Protein AF-A0A6V7KGM6-F1 (afdb_monomer)

Solvent-accessible surface area (backbone atoms only — not comparable to full-atom values): 3551 Å² total; per-residue (Å²): 133,84,80,74,94,67,57,72,63,57,58,47,40,52,70,69,45,43,68,68,48,42,74,67,74,72,45,56,72,76,48,69,94,60,100,65,75,48,66,58,83,82,86,56,99,66,80,72,75,72,133

Radius of gyration: 16.39 Å; Cα contacts (8 Å, |Δi|>4): 22; chains: 1; bounding box: 47×13×36 Å

Structure (mmCIF, N/CA/C/O backbone):
data_AF-A0A6V7KGM6-F1
#
_entry.id   AF-A0A6V7KGM6-F1
#
loop_
_atom_site.group_PDB
_atom_site.id
_atom_site.type_symbol
_atom_site.label_atom_id
_atom_site.label_alt_id
_atom_site.label_comp_id
_atom_site.label_asym_id
_atom_site.label_entity_id
_atom_site.labe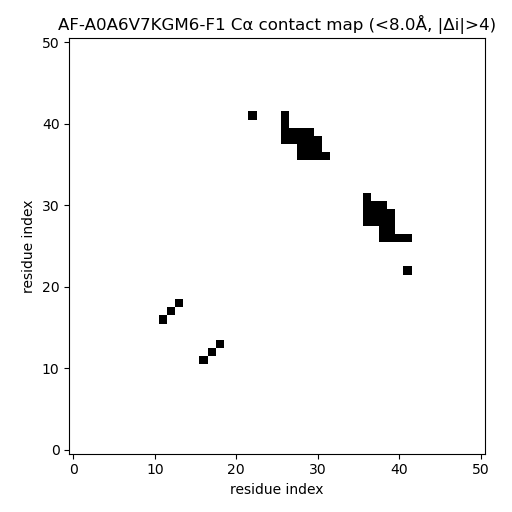l_seq_id
_atom_site.pdbx_PDB_ins_code
_atom_site.Cartn_x
_atom_site.Cartn_y
_atom_site.Cartn_z
_atom_site.occupancy
_atom_site.B_iso_or_equiv
_atom_site.auth_seq_id
_atom_site.auth_comp_id
_atom_site.auth_asym_id
_atom_site.auth_atom_id
_atom_site.pdbx_PDB_model_num
ATOM 1 N N . GLY A 1 1 ? -35.423 3.682 15.297 1.00 58.16 1 GLY A N 1
ATOM 2 C CA . GLY A 1 1 ? -34.049 3.732 15.830 1.00 58.16 1 GLY A CA 1
ATOM 3 C C . GLY A 1 1 ? -33.131 4.149 14.708 1.00 58.16 1 GLY A C 1
ATOM 4 O O . GLY A 1 1 ? -33.323 3.657 13.604 1.00 58.16 1 GLY A O 1
ATOM 5 N N . TYR A 1 2 ? -32.221 5.091 14.947 1.00 63.06 2 TYR A N 1
ATOM 6 C CA . TYR A 1 2 ? -31.279 5.543 13.922 1.00 63.06 2 TYR A CA 1
ATOM 7 C C . TYR A 1 2 ? -30.219 4.461 13.665 1.00 63.06 2 TYR A C 1
ATOM 9 O O . TYR A 1 2 ? -29.734 3.875 14.635 1.00 63.06 2 TYR A O 1
ATOM 17 N N . PRO A 1 3 ? -29.872 4.173 12.399 1.00 73.00 3 PRO A N 1
ATOM 18 C CA . PRO A 1 3 ? -28.768 3.275 12.088 1.00 73.00 3 PRO A CA 1
ATOM 19 C C . PRO A 1 3 ? -27.457 3.857 12.628 1.00 73.00 3 PRO A C 1
ATOM 21 O O . PRO A 1 3 ? -27.283 5.075 12.709 1.00 73.00 3 PRO A O 1
ATOM 24 N N . THR A 1 4 ? -26.540 2.982 13.031 1.00 70.56 4 THR A N 1
ATOM 25 C CA . THR A 1 4 ? -25.221 3.391 13.509 1.00 70.56 4 THR A CA 1
ATOM 26 C C . THR A 1 4 ? -24.452 4.059 12.371 1.00 70.56 4 THR A C 1
ATOM 28 O O . THR A 1 4 ? -24.355 3.507 11.281 1.00 70.56 4 THR A O 1
ATOM 31 N N . LEU A 1 5 ? -23.891 5.245 12.631 1.00 74.31 5 LEU A N 1
ATOM 32 C CA . LEU A 1 5 ? -23.081 6.013 11.670 1.00 74.31 5 LEU A CA 1
ATOM 33 C C . LEU A 1 5 ? -21.813 5.279 11.212 1.00 74.31 5 LEU A C 1
ATOM 35 O O . LEU A 1 5 ? -21.269 5.607 10.164 1.00 74.31 5 LEU A O 1
ATOM 39 N N . TYR A 1 6 ? -21.348 4.314 12.004 1.00 70.44 6 TYR A N 1
ATOM 40 C CA . TYR A 1 6 ? -20.162 3.521 11.723 1.00 70.44 6 TYR A CA 1
ATOM 41 C C . TYR A 1 6 ? -20.558 2.086 11.427 1.00 70.44 6 TYR A C 1
ATOM 43 O O . TYR A 1 6 ? -21.289 1.464 12.206 1.00 70.44 6 TYR A O 1
ATOM 51 N N . ASP A 1 7 ? -20.040 1.567 10.319 1.00 79.44 7 ASP A N 1
ATOM 52 C CA . ASP A 1 7 ? -20.162 0.160 9.991 1.00 79.44 7 ASP A CA 1
ATOM 53 C C . ASP A 1 7 ? -19.092 -0.624 10.783 1.00 79.44 7 ASP A C 1
ATOM 55 O O . ASP A 1 7 ? -17.886 -0.382 10.624 1.00 79.44 7 ASP A O 1
ATOM 59 N N . PRO A 1 8 ? -19.481 -1.559 11.670 1.00 78.00 8 PRO A N 1
ATOM 60 C CA . PRO A 1 8 ? -18.519 -2.399 12.381 1.00 78.00 8 PRO A CA 1
ATOM 61 C C . PRO A 1 8 ? -17.621 -3.201 11.425 1.00 78.00 8 PRO A C 1
ATOM 63 O O . PRO A 1 8 ? -16.476 -3.506 11.778 1.00 78.00 8 PRO A O 1
ATOM 66 N N . PHE A 1 9 ? -18.088 -3.491 10.205 1.00 82.50 9 PHE A N 1
ATOM 67 C CA . PHE A 1 9 ? -17.283 -4.134 9.170 1.00 82.50 9 PHE A CA 1
ATOM 68 C C . PHE A 1 9 ? -16.118 -3.253 8.712 1.00 82.50 9 PHE A C 1
ATOM 70 O O . PHE A 1 9 ? -15.008 -3.748 8.526 1.00 82.50 9 PHE A O 1
ATOM 77 N N . GLU A 1 10 ? -16.329 -1.945 8.591 1.00 80.88 10 GLU A N 1
ATOM 78 C CA . GLU A 1 10 ? -15.308 -0.999 8.141 1.00 80.88 10 GLU A CA 1
ATOM 79 C C . GLU A 1 10 ? -14.131 -0.950 9.126 1.00 80.88 10 GLU A C 1
ATOM 81 O O . GLU A 1 10 ? -12.962 -1.035 8.742 1.00 80.88 10 GLU A O 1
ATOM 86 N N . THR A 1 11 ? -14.435 -0.940 10.427 1.00 80.38 11 THR A N 1
ATOM 87 C CA . THR A 1 11 ? -13.415 -0.976 11.485 1.00 80.38 11 THR A CA 1
ATOM 88 C C . THR A 1 11 ? -12.632 -2.293 11.478 1.00 80.38 11 THR A C 1
ATOM 90 O O . THR A 1 11 ? -11.408 -2.287 11.643 1.00 80.38 11 THR A O 1
ATOM 93 N N . PHE A 1 12 ? -13.312 -3.424 11.263 1.00 83.12 12 PHE A N 1
ATOM 94 C CA . PHE A 1 12 ? -12.668 -4.732 11.128 1.00 83.12 12 PHE A CA 1
ATOM 95 C C . PHE A 1 12 ? -11.756 -4.783 9.894 1.00 83.12 12 PHE A C 1
ATOM 97 O O . PHE A 1 12 ? -10.576 -5.134 9.995 1.00 83.12 12 PHE A O 1
ATOM 104 N N . TYR A 1 13 ? -12.274 -4.375 8.736 1.00 81.38 13 TYR A N 1
ATOM 105 C CA . TYR A 1 13 ? -11.549 -4.398 7.474 1.00 81.38 13 TYR A CA 1
ATOM 106 C C . TYR A 1 13 ? -10.297 -3.517 7.534 1.00 81.38 13 TYR A C 1
ATOM 108 O O . TYR A 1 13 ? -9.204 -3.976 7.198 1.00 81.38 13 TYR A O 1
ATOM 116 N N . LEU A 1 14 ? -10.408 -2.291 8.052 1.00 80.62 14 LEU A N 1
ATOM 117 C CA . LEU A 1 14 ? -9.274 -1.372 8.165 1.00 80.62 14 LEU A CA 1
ATOM 118 C C . LEU A 1 14 ? -8.185 -1.882 9.123 1.00 80.62 14 LEU A C 1
ATOM 120 O O . LEU A 1 14 ? 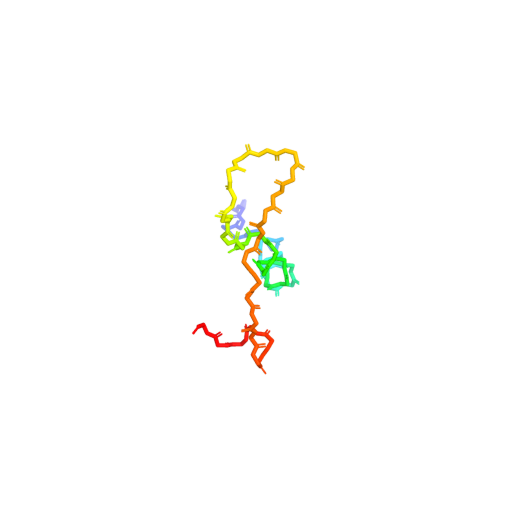-6.994 -1.799 8.811 1.00 80.62 14 LEU A O 1
ATOM 124 N N . ARG A 1 15 ? -8.569 -2.436 10.281 1.00 78.69 15 ARG A N 1
ATOM 125 C CA . ARG A 1 15 ? -7.608 -2.880 11.307 1.00 78.69 15 ARG A CA 1
ATOM 126 C C . ARG A 1 15 ? -6.911 -4.189 10.957 1.00 78.69 15 ARG A C 1
ATOM 128 O O . ARG A 1 15 ? -5.716 -4.321 11.220 1.00 78.69 15 ARG A O 1
ATOM 135 N N . TYR A 1 16 ? -7.636 -5.151 10.389 1.00 80.62 16 TYR A N 1
ATOM 136 C CA . TYR A 1 16 ? -7.121 -6.509 10.207 1.00 80.62 16 TYR A CA 1
ATOM 137 C C . TYR A 1 16 ? -6.720 -6.822 8.764 1.00 80.62 16 TYR A C 1
ATOM 139 O O . TYR A 1 16 ? -5.764 -7.573 8.561 1.00 80.62 16 TYR A O 1
ATOM 147 N N . VAL A 1 17 ? -7.392 -6.241 7.769 1.00 81.38 17 VAL A N 1
ATOM 148 C CA . VAL A 1 17 ? -7.165 -6.568 6.352 1.00 81.38 17 VAL A CA 1
ATOM 149 C C . VAL A 1 17 ? -6.345 -5.480 5.672 1.00 81.38 17 VAL A C 1
ATOM 151 O O . VAL A 1 17 ? -5.259 -5.752 5.161 1.00 81.38 17 VAL A O 1
ATOM 154 N N . TYR A 1 18 ? -6.804 -4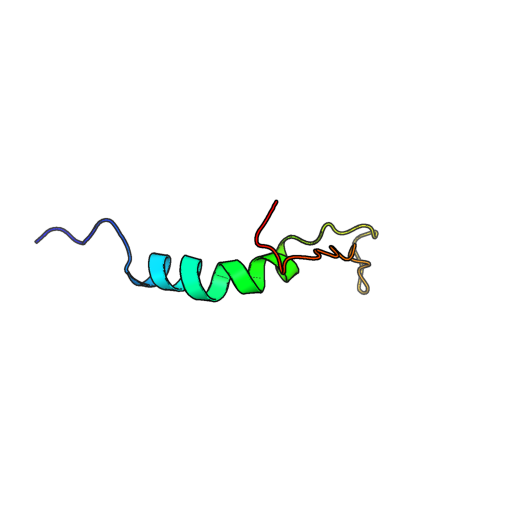.231 5.734 1.00 81.31 18 TYR A N 1
ATOM 155 C CA . TYR A 1 18 ? -6.206 -3.125 4.992 1.00 81.31 18 TYR A CA 1
ATOM 156 C C . TYR A 1 18 ? -4.731 -2.919 5.335 1.00 81.31 18 TYR A C 1
ATOM 158 O O . TYR A 1 18 ? -3.917 -2.798 4.429 1.00 81.31 18 TYR A O 1
ATOM 166 N N . ARG A 1 19 ? -4.339 -2.973 6.617 1.00 75.81 19 ARG A N 1
ATOM 167 C CA . ARG A 1 19 ? -2.928 -2.805 7.013 1.00 75.81 19 ARG A CA 1
ATOM 168 C C . ARG A 1 19 ? -1.990 -3.841 6.379 1.00 75.81 19 ARG A C 1
ATOM 170 O O . ARG A 1 19 ? -0.866 -3.490 6.052 1.00 75.81 19 ARG A O 1
ATOM 177 N N . ARG A 1 20 ? -2.452 -5.081 6.176 1.00 75.31 20 ARG A N 1
ATOM 178 C CA . ARG A 1 20 ? -1.662 -6.159 5.550 1.00 75.31 20 ARG A CA 1
ATOM 179 C C . ARG A 1 20 ? -1.618 -6.033 4.032 1.00 75.31 20 ARG A C 1
ATOM 181 O O . ARG A 1 20 ? -0.596 -6.293 3.413 1.00 75.31 20 ARG A O 1
ATOM 188 N N . VAL A 1 21 ? -2.743 -5.653 3.435 1.00 79.62 21 VAL A N 1
ATOM 189 C CA . VAL A 1 21 ? -2.901 -5.638 1.976 1.00 79.62 21 VAL A CA 1
ATOM 190 C C . VAL A 1 21 ? -2.406 -4.319 1.358 1.00 79.62 21 VAL A C 1
ATOM 192 O O . VAL A 1 21 ? -2.021 -4.280 0.189 1.00 79.62 21 VAL A O 1
ATOM 195 N N . ARG A 1 22 ? -2.321 -3.244 2.154 1.00 77.75 22 ARG A N 1
ATOM 196 C CA . ARG A 1 22 ? -1.801 -1.929 1.750 1.00 77.75 22 ARG A CA 1
ATOM 197 C C . ARG A 1 22 ? -0.419 -2.010 1.101 1.00 77.75 22 ARG A C 1
ATOM 199 O O . ARG A 1 22 ? -0.182 -1.304 0.125 1.00 77.75 22 ARG A O 1
ATOM 206 N N . ASP A 1 23 ? 0.473 -2.857 1.609 1.00 72.31 23 ASP A N 1
ATOM 207 C CA . ASP A 1 23 ? 1.826 -2.993 1.058 1.00 72.31 23 ASP A CA 1
ATOM 208 C C . ASP A 1 23 ? 1.841 -3.599 -0.352 1.00 72.31 23 ASP A C 1
ATOM 210 O O . ASP A 1 23 ? 2.828 -3.436 -1.062 1.00 72.31 23 ASP A O 1
ATOM 214 N N . CYS A 1 24 ? 0.773 -4.274 -0.786 1.00 71.25 24 CYS A N 1
ATOM 215 C CA . CYS A 1 24 ? 0.630 -4.782 -2.152 1.00 71.25 24 CYS A CA 1
ATOM 216 C C . CYS A 1 24 ? -0.056 -3.763 -3.068 1.00 71.25 24 CYS A C 1
ATOM 218 O O . CYS A 1 24 ? 0.406 -3.546 -4.185 1.00 71.25 24 CYS A O 1
ATOM 220 N N . PHE A 1 25 ? -1.129 -3.115 -2.602 1.00 71.75 25 PHE A N 1
ATOM 221 C CA . PHE A 1 25 ? -1.911 -2.197 -3.440 1.00 71.75 25 PHE A CA 1
ATOM 222 C C . PHE A 1 25 ? -1.290 -0.809 -3.613 1.00 71.75 25 PHE A C 1
ATOM 224 O O . PHE A 1 25 ? -1.521 -0.177 -4.638 1.00 71.75 25 PHE A O 1
ATOM 231 N N . ASN A 1 26 ? -0.463 -0.348 -2.671 1.00 73.94 26 ASN A N 1
ATOM 232 C CA . ASN A 1 26 ? 0.154 0.981 -2.749 1.00 73.94 26 ASN A CA 1
ATOM 233 C C . ASN A 1 26 ? 1.579 0.956 -3.323 1.00 73.94 26 ASN A C 1
ATOM 235 O O . ASN A 1 26 ? 2.345 1.897 -3.107 1.00 73.94 26 ASN A O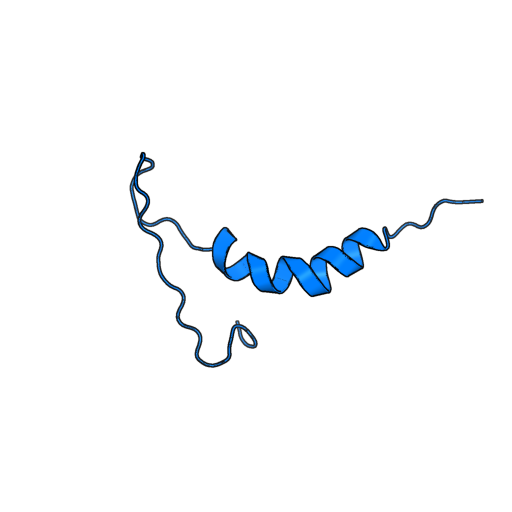 1
ATOM 239 N N . ARG A 1 27 ? 1.968 -0.112 -4.031 1.00 79.06 27 ARG A N 1
ATOM 240 C CA . ARG A 1 27 ? 3.271 -0.159 -4.705 1.00 79.06 27 ARG A CA 1
ATOM 241 C C . ARG A 1 27 ? 3.225 0.734 -5.945 1.00 79.06 27 ARG A C 1
ATOM 243 O O . ARG A 1 27 ? 2.365 0.517 -6.798 1.00 79.06 27 ARG A O 1
ATOM 250 N N . PRO A 1 28 ? 4.125 1.723 -6.079 1.00 79.31 28 PRO A N 1
ATOM 251 C CA . PRO A 1 28 ? 4.156 2.544 -7.275 1.00 79.31 28 PRO A CA 1
ATOM 252 C C . PRO A 1 28 ? 4.580 1.684 -8.469 1.00 79.31 28 PRO A C 1
ATOM 254 O O . PRO A 1 28 ? 5.557 0.930 -8.404 1.00 79.31 28 PRO A O 1
ATOM 257 N N . ILE A 1 29 ? 3.821 1.810 -9.555 1.00 82.25 29 ILE A N 1
ATOM 258 C CA . ILE A 1 29 ? 4.138 1.188 -10.838 1.00 82.25 29 ILE A CA 1
ATOM 259 C C . ILE A 1 29 ? 5.245 2.020 -11.481 1.00 82.25 29 ILE A C 1
ATOM 261 O O . ILE A 1 29 ? 5.117 3.237 -11.612 1.00 82.25 29 ILE A O 1
ATOM 265 N N . CYS A 1 30 ? 6.337 1.365 -11.865 1.00 80.12 30 CYS A N 1
ATOM 266 C CA . CYS A 1 30 ? 7.463 2.018 -12.534 1.00 80.12 30 CYS A CA 1
ATOM 267 C C . CYS A 1 30 ? 7.577 1.636 -14.017 1.00 80.12 30 CYS A C 1
ATOM 269 O O . CYS A 1 30 ? 8.425 2.182 -14.718 1.00 80.12 30 CYS A O 1
ATOM 271 N N . SER A 1 31 ? 6.738 0.719 -14.504 1.00 80.06 31 SER A N 1
ATOM 272 C CA . SER A 1 31 ? 6.664 0.339 -15.915 1.00 80.06 31 SER A CA 1
ATOM 273 C C . SER A 1 31 ? 5.605 1.120 -16.688 1.00 80.06 31 SER A C 1
ATOM 275 O O . SER A 1 31 ? 4.659 1.674 -16.131 1.00 80.06 31 SER A O 1
ATOM 277 N N . VAL A 1 32 ? 5.718 1.055 -18.013 1.00 81.75 32 VAL A N 1
ATOM 278 C CA . VAL A 1 32 ? 4.619 1.360 -18.935 1.00 81.75 32 VAL A CA 1
ATOM 279 C C . VAL A 1 32 ? 3.457 0.385 -18.661 1.00 81.75 32 VAL A C 1
ATOM 281 O O . VAL A 1 32 ? 3.717 -0.786 -18.364 1.00 81.75 32 VAL A O 1
ATOM 284 N N . PRO A 1 33 ? 2.187 0.823 -18.720 1.00 77.25 33 PRO A N 1
ATOM 285 C CA . PRO A 1 33 ? 1.042 -0.074 -18.570 1.00 77.25 33 PRO A CA 1
ATOM 286 C C . PRO A 1 33 ? 1.067 -1.176 -19.641 1.00 77.25 33 PRO A C 1
ATOM 288 O O . PRO A 1 33 ? 1.112 -0.890 -20.836 1.00 77.25 33 PRO A O 1
ATOM 291 N N . GLY A 1 34 ? 1.045 -2.440 -19.212 1.00 80.81 34 GLY A N 1
ATOM 292 C CA . GLY A 1 34 ? 1.133 -3.608 -20.089 1.00 80.81 34 GLY A CA 1
ATOM 293 C C . GLY A 1 34 ? 0.830 -4.916 -19.356 1.00 80.81 34 GLY A C 1
ATOM 294 O O . GLY A 1 34 ? 0.528 -4.912 -18.164 1.00 80.81 34 GLY A O 1
ATOM 295 N N . ALA A 1 35 ? 0.919 -6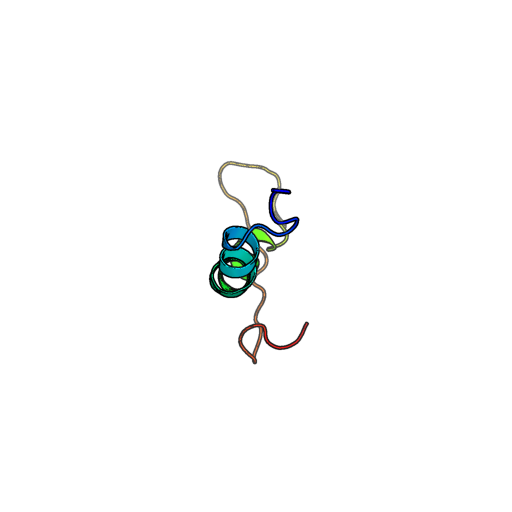.046 -20.065 1.00 81.56 35 ALA A N 1
ATOM 296 C CA . ALA A 1 35 ? 0.649 -7.375 -19.498 1.00 81.56 35 ALA A CA 1
ATOM 297 C C . ALA A 1 35 ? 1.627 -7.773 -18.375 1.00 81.56 35 ALA A C 1
ATOM 299 O O . ALA A 1 35 ? 1.311 -8.616 -17.539 1.00 81.56 35 ALA A O 1
ATOM 300 N N . THR A 1 36 ? 2.808 -7.155 -18.339 1.00 84.69 36 THR A N 1
ATOM 301 C CA . THR A 1 36 ? 3.795 -7.317 -17.271 1.00 84.69 36 THR A CA 1
ATOM 302 C C . THR A 1 36 ? 4.093 -5.951 -16.678 1.00 84.69 36 THR A C 1
ATOM 304 O O . THR A 1 36 ? 4.448 -5.023 -17.404 1.00 84.69 36 THR A O 1
ATOM 307 N N . LEU A 1 37 ? 3.942 -5.831 -15.361 1.00 77.88 37 LEU A N 1
ATOM 308 C CA . LEU A 1 37 ? 4.199 -4.599 -14.625 1.00 77.88 37 LEU A CA 1
ATOM 309 C C . LEU A 1 37 ? 5.435 -4.776 -13.748 1.00 77.88 37 LEU A C 1
ATOM 311 O O . LEU A 1 37 ? 5.574 -5.800 -13.077 1.00 77.88 37 LEU A O 1
ATOM 315 N N . THR A 1 38 ? 6.316 -3.776 -13.725 1.00 78.94 38 THR A N 1
ATOM 316 C CA . THR A 1 38 ? 7.411 -3.725 -12.751 1.00 78.94 38 THR A CA 1
ATOM 317 C C . THR A 1 38 ? 6.992 -2.852 -11.575 1.00 78.94 38 THR A C 1
ATOM 319 O O . THR A 1 38 ? 6.657 -1.671 -11.716 1.00 78.94 38 THR A O 1
ATOM 322 N N . LEU A 1 39 ? 6.969 -3.469 -10.395 1.00 79.25 39 LEU A N 1
ATOM 323 C CA . LEU A 1 39 ? 6.648 -2.810 -9.135 1.00 79.25 39 LEU A CA 1
ATOM 324 C C . LEU A 1 39 ? 7.942 -2.469 -8.406 1.00 79.25 39 LEU A C 1
ATOM 326 O O . LEU A 1 39 ? 8.878 -3.267 -8.386 1.00 79.25 39 LEU A O 1
ATOM 330 N N . LYS A 1 40 ? 7.989 -1.291 -7.783 1.00 76.94 40 LYS A N 1
ATOM 331 C CA . LYS A 1 40 ? 9.091 -0.950 -6.885 1.00 76.94 40 LYS A CA 1
ATOM 332 C C . LYS A 1 40 ? 8.881 -1.650 -5.547 1.00 76.94 40 LYS A C 1
ATOM 334 O O . LYS A 1 40 ? 7.899 -1.377 -4.854 1.00 76.94 40 LYS A O 1
ATOM 339 N N . ASP A 1 41 ? 9.809 -2.521 -5.172 1.00 71.94 41 ASP A N 1
ATOM 340 C CA . ASP A 1 41 ? 9.762 -3.173 -3.869 1.00 71.94 41 ASP A CA 1
ATOM 341 C C . ASP A 1 41 ? 10.045 -2.165 -2.753 1.00 71.94 41 ASP A C 1
ATOM 343 O O . ASP A 1 41 ? 11.071 -1.480 -2.733 1.00 71.94 41 ASP A O 1
ATOM 347 N N . ARG A 1 42 ? 9.102 -2.064 -1.812 1.00 67.69 42 ARG A N 1
ATOM 348 C CA . ARG A 1 42 ? 9.278 -1.292 -0.584 1.00 67.69 42 ARG A CA 1
ATOM 349 C C . ARG A 1 42 ? 9.860 -2.225 0.471 1.00 67.69 42 ARG A C 1
ATOM 351 O O . ARG A 1 42 ? 9.140 -3.028 1.055 1.00 67.69 42 ARG A O 1
ATOM 358 N N . VAL A 1 43 ? 11.169 -2.137 0.688 1.00 69.56 43 VAL A N 1
ATOM 359 C CA . VAL A 1 43 ? 11.843 -2.850 1.779 1.00 69.56 43 VAL A CA 1
ATOM 360 C C . VAL A 1 43 ? 11.679 -2.016 3.043 1.00 69.56 43 VAL A C 1
ATOM 362 O O . VAL A 1 43 ? 12.094 -0.859 3.084 1.00 69.56 43 VAL A O 1
ATOM 365 N N . THR A 1 44 ? 11.029 -2.570 4.063 1.00 67.25 44 THR A N 1
ATOM 366 C CA . THR A 1 44 ? 10.855 -1.903 5.358 1.00 67.25 44 THR A CA 1
ATOM 367 C C . THR A 1 44 ? 11.381 -2.815 6.458 1.00 67.25 44 THR A C 1
ATOM 369 O O . THR A 1 44 ? 10.901 -3.936 6.612 1.00 67.25 44 THR A O 1
ATOM 372 N N . ASN A 1 45 ? 12.369 -2.339 7.219 1.00 74.00 45 ASN A N 1
ATOM 373 C CA . ASN A 1 45 ? 13.053 -3.129 8.251 1.00 74.00 45 ASN A CA 1
ATOM 374 C C . ASN A 1 45 ? 12.212 -3.364 9.519 1.00 74.00 45 ASN A C 1
ATOM 376 O O . ASN A 1 45 ? 12.634 -4.109 10.394 1.00 74.00 45 ASN A O 1
ATOM 380 N N . ASP A 1 46 ? 11.036 -2.744 9.630 1.00 75.44 46 ASP A N 1
ATOM 381 C CA . ASP A 1 46 ? 10.157 -2.820 10.803 1.00 75.44 46 ASP A CA 1
ATOM 382 C C . ASP A 1 46 ? 8.760 -3.384 10.482 1.00 75.44 46 ASP A C 1
ATOM 384 O O . ASP A 1 46 ? 7.810 -3.196 11.243 1.00 75.44 46 ASP A O 1
ATOM 388 N N . HIS A 1 47 ? 8.617 -4.066 9.341 1.00 66.38 47 HIS A N 1
ATOM 389 C CA . HIS A 1 47 ? 7.344 -4.627 8.877 1.00 66.38 47 HIS A CA 1
ATOM 390 C C . HIS A 1 47 ? 6.209 -3.593 8.727 1.00 66.38 47 HIS A C 1
ATOM 392 O O . HIS A 1 47 ? 5.041 -3.904 8.971 1.00 66.38 47 HIS A O 1
ATOM 398 N N . GLY A 1 48 ? 6.527 -2.359 8.323 1.00 63.66 48 GLY A N 1
ATOM 399 C CA . GLY A 1 48 ? 5.509 -1.340 8.050 1.00 63.66 48 GLY A CA 1
ATOM 400 C C . GLY A 1 48 ? 4.915 -0.740 9.326 1.00 63.66 48 GLY A C 1
ATOM 401 O O . GLY A 1 48 ? 3.728 -0.392 9.366 1.00 63.66 48 GLY A O 1
ATOM 402 N N . TRP A 1 49 ? 5.728 -0.652 10.382 1.00 65.25 49 TRP A N 1
ATOM 403 C CA . TRP A 1 49 ? 5.383 0.060 11.612 1.00 65.25 49 TRP A CA 1
ATOM 404 C C . TRP A 1 49 ? 5.657 1.562 11.518 1.00 65.25 49 TRP A C 1
ATOM 406 O O . TRP A 1 49 ? 4.860 2.338 12.046 1.00 65.25 49 TRP A O 1
ATOM 416 N N . SER A 1 50 ? 6.703 1.962 10.796 1.00 62.78 50 SER A N 1
ATOM 417 C CA . SER A 1 50 ? 7.077 3.357 10.542 1.00 62.78 50 SER A CA 1
ATOM 418 C C . SER A 1 50 ? 6.902 3.702 9.057 1.00 62.78 50 SER A C 1
ATOM 420 O O . SER A 1 50 ? 7.057 2.845 8.178 1.00 62.78 50 SER A O 1
ATOM 422 N N . PHE A 1 51 ? 6.512 4.95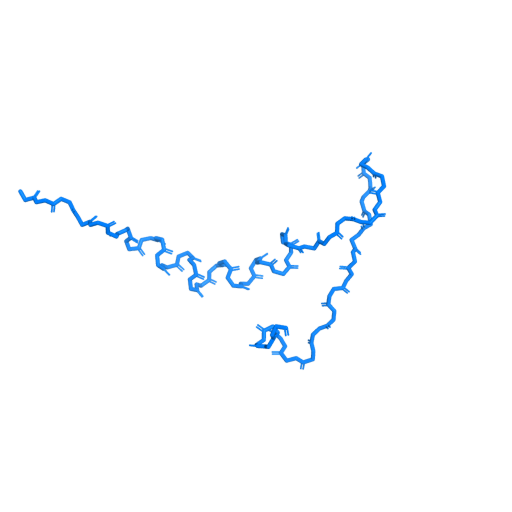2 8.789 1.00 58.12 51 PHE A N 1
ATOM 423 C CA . PHE A 1 51 ? 6.237 5.480 7.447 1.00 58.12 51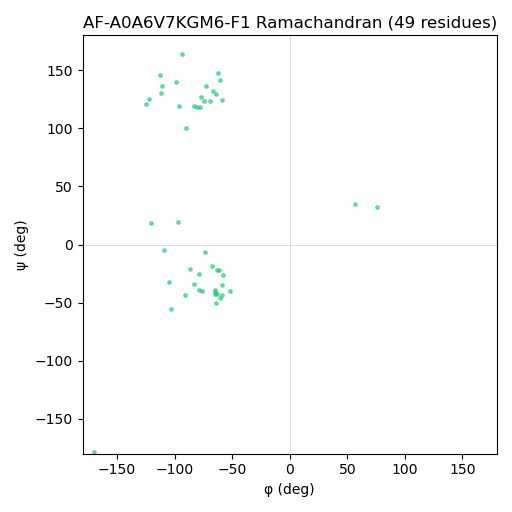 PHE A CA 1
ATOM 424 C C . 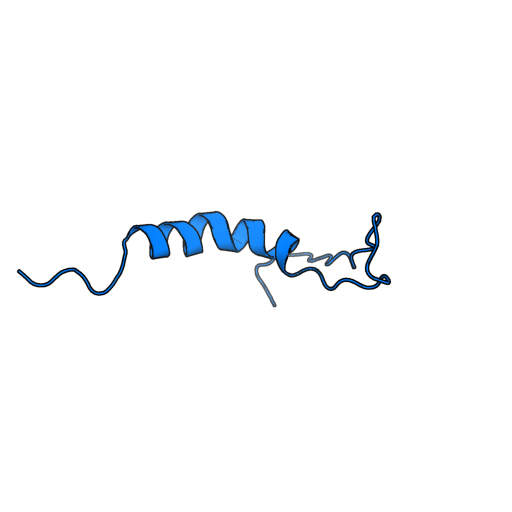PHE A 1 51 ? 7.487 5.995 6.746 1.00 58.12 51 PHE A C 1
ATOM 426 O O . PHE A 1 51 ? 8.272 6.7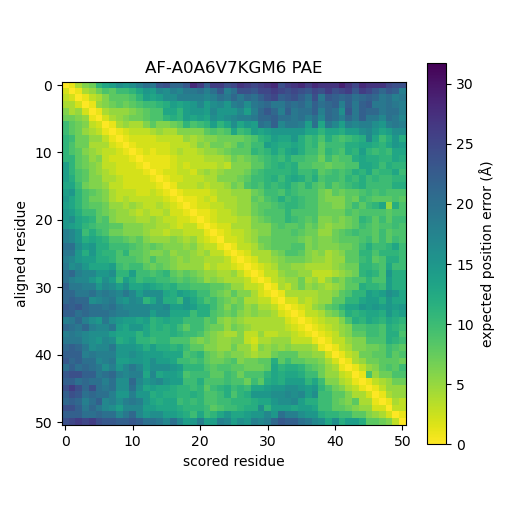06 7.409 1.00 58.12 51 PHE A O 1
#

Mean predicted aligned error: 10.13 Å

Nearest PDB structures (foldseek):
  7k0k-assembly1_B  TM=5.794E-01  e=1.511E-03  Homo sapiens

Sequence (51 aa):
GYPTLYDPFETFYLRYVYRRVRDCFNRPICSVPGATLTLKDRVTNDHGWSF

pLDDT: mean 75.25, std 6.62, range [58.12, 84.69]

Foldseek 3Di:
DDDDPDDPVVVVCVPPPCQLCVQVVVFDFPDDDDPDTDTDHDDDPVSNPDD

Secondary structure (DSSP, 8-state):
-PPPSS-HHHHHIIIIIIHHHHHHHTPPB-SPSSSS-PBPP---TTSSS--

Organism: NCBI:txid1563983